Protein AF-A0A7T5R4V7-F1 (afdb_monomer)

Mean predicted aligned error: 10.44 Å

Secondary structure (DSSP, 8-state):
-HHHHHHHHHHHT---PPTT--HHHHHHHHHHHHHHHHHHGGG-GGGHHHHHHHHHHHHHHHHHHHHH--TT-HHHHHHHHHHHHHHHHHHHHHHHHTTTTS-HHHHHHHHHHHHHHHHHHHHHHHHHHHHHTTSS-----TTTT------

Sequence (151 aa):
MAEQEDYARQHLLGSTGVPHYHGDLVRQVFMIASAAMLLGLPFYGDSLRLELPFVLVGGLVLIALAALTNPHAGTVMYASAIASGVGLAIYQTWALFSYDESTWTQFLLREVVALLFLVAFYFSMKTVRALIFHQIGKHEEAGEFDEPQAR

pLDDT: mean 81.24, std 15.88, range [43.72, 97.44]

Radius of gyration: 20.99 Å; Cα contacts (8 Å, |Δi|>4): 146; chains: 1; bounding box: 64×34×56 Å

Solvent-accessible surface area (backbone atoms only — not comparable to full-atom values): 8232 Å² total; per-residue (Å²): 112,73,68,57,54,49,54,51,50,54,59,75,66,46,78,86,58,64,72,70,65,34,55,70,59,31,26,52,40,29,48,50,38,29,48,51,46,63,70,44,49,84,67,42,65,89,52,34,81,73,46,47,61,53,42,53,52,49,26,50,53,34,43,52,50,31,73,59,53,47,82,75,39,60,68,47,42,53,49,45,26,50,52,20,47,53,48,22,54,53,30,46,47,52,30,61,75,38,50,92,79,45,53,72,67,48,36,51,52,28,46,53,48,18,50,39,20,49,54,28,23,54,36,25,46,51,28,47,51,32,41,75,70,63,64,46,61,75,74,86,61,95,60,82,82,67,69,77,85,82,128

Structure (mmCIF, N/CA/C/O backbone):
data_AF-A0A7T5R4V7-F1
#
_entry.id   AF-A0A7T5R4V7-F1
#
loop_
_atom_site.group_PDB
_atom_site.id
_atom_site.type_symbol
_atom_site.label_atom_id
_atom_site.label_alt_id
_atom_site.label_comp_id
_atom_site.label_asym_id
_atom_site.label_entity_id
_atom_site.label_seq_id
_atom_site.pdbx_PDB_ins_code
_atom_site.Cartn_x
_atom_site.Cartn_y
_atom_site.Cartn_z
_atom_site.occupancy
_atom_site.B_iso_or_equiv
_atom_site.auth_seq_id
_atom_site.auth_comp_id
_atom_site.auth_asym_id
_atom_site.auth_atom_id
_atom_site.pdbx_PDB_model_num
ATOM 1 N N . MET A 1 1 ? -38.653 -24.780 19.119 1.00 57.81 1 MET A N 1
ATOM 2 C CA . MET A 1 1 ? -37.547 -25.730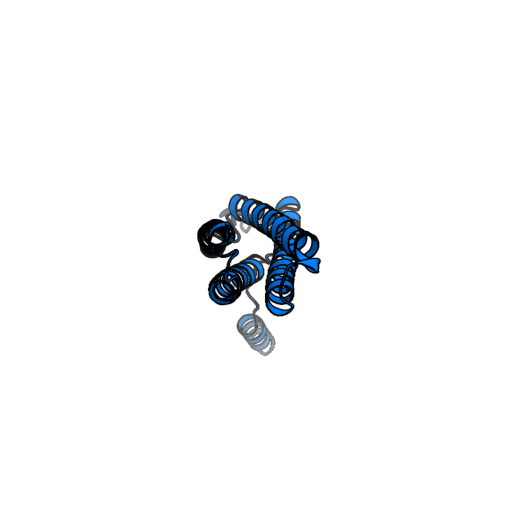 18.855 1.00 57.81 1 MET A CA 1
ATOM 3 C C . MET A 1 1 ? -36.942 -25.521 17.466 1.00 57.81 1 MET A C 1
ATOM 5 O O . MET A 1 1 ? -35.738 -25.361 17.410 1.00 57.81 1 MET A O 1
ATOM 9 N N . ALA A 1 2 ? -37.730 -25.397 16.385 1.00 58.25 2 ALA A N 1
ATOM 10 C CA . ALA 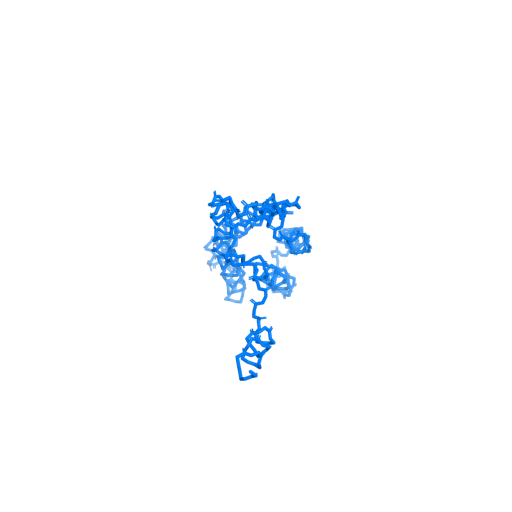A 1 2 ? -37.203 -25.084 15.042 1.00 58.25 2 ALA A CA 1
ATOM 11 C C . ALA A 1 2 ? -36.497 -23.709 14.931 1.00 58.25 2 ALA A C 1
ATOM 13 O O . ALA A 1 2 ? -35.511 -23.573 14.222 1.00 58.25 2 ALA A O 1
ATOM 14 N N . GLU A 1 3 ? -36.951 -22.705 15.687 1.00 57.88 3 GLU A N 1
ATOM 15 C CA . GLU A 1 3 ? -36.380 -21.344 15.678 1.00 57.88 3 GLU A CA 1
ATOM 16 C C . GLU A 1 3 ? -34.998 -21.251 16.359 1.00 57.88 3 GLU A C 1
ATOM 18 O O . GLU A 1 3 ? -34.160 -20.442 15.978 1.00 57.88 3 GLU A O 1
ATOM 23 N N . GLN A 1 4 ? -34.715 -22.135 17.327 1.00 57.44 4 GLN A N 1
ATOM 24 C CA . GLN A 1 4 ? -33.408 -22.213 17.997 1.00 57.44 4 GLN A CA 1
ATOM 25 C C . GLN A 1 4 ? -32.354 -22.919 17.136 1.00 57.44 4 GLN A C 1
ATOM 27 O O . GLN A 1 4 ? -31.178 -22.564 17.194 1.00 57.44 4 GLN A O 1
ATOM 32 N N . GLU A 1 5 ? -32.763 -23.896 16.324 1.00 58.06 5 GLU A N 1
ATOM 33 C CA . GLU A 1 5 ? -31.865 -24.550 15.367 1.00 58.06 5 GLU A CA 1
ATOM 34 C C . GLU A 1 5 ? -31.479 -23.614 14.218 1.00 58.06 5 GLU A C 1
ATOM 36 O O . GLU A 1 5 ? -30.338 -23.664 13.754 1.00 58.06 5 GLU A O 1
ATOM 41 N N . ASP A 1 6 ? -32.386 -22.730 13.796 1.00 58.38 6 ASP A N 1
ATOM 42 C CA . ASP A 1 6 ? -32.105 -21.736 12.756 1.00 58.38 6 ASP A CA 1
ATOM 43 C C . ASP A 1 6 ? -31.162 -20.636 13.271 1.00 58.38 6 ASP A C 1
ATOM 45 O O . ASP A 1 6 ? -30.183 -20.296 12.606 1.00 58.38 6 ASP A O 1
ATOM 49 N N . TYR A 1 7 ? -31.342 -20.196 14.524 1.00 56.84 7 TYR A N 1
ATOM 50 C CA . TYR A 1 7 ? -30.406 -19.295 15.211 1.00 56.84 7 TYR A CA 1
ATOM 51 C C . TYR A 1 7 ? -28.996 -19.896 15.332 1.00 56.84 7 TYR A C 1
ATOM 53 O O . TYR A 1 7 ? -27.996 -19.223 15.071 1.00 56.84 7 TYR A O 1
ATOM 61 N N . ALA A 1 8 ? -28.898 -21.183 15.683 1.00 58.00 8 ALA A N 1
ATOM 62 C CA . ALA A 1 8 ? -27.620 -21.882 15.779 1.00 58.00 8 ALA A CA 1
ATOM 63 C C . ALA A 1 8 ? -26.950 -22.038 14.404 1.00 58.00 8 ALA A C 1
ATOM 65 O O . ALA A 1 8 ? -25.742 -21.841 14.282 1.00 58.00 8 ALA A O 1
ATOM 66 N N . ARG A 1 9 ? -27.719 -22.330 13.348 1.00 56.06 9 ARG A N 1
ATOM 67 C CA . ARG A 1 9 ? -27.198 -22.431 11.975 1.00 56.06 9 ARG A CA 1
ATOM 68 C C . ARG A 1 9 ? -26.753 -21.084 11.415 1.00 56.06 9 ARG A C 1
ATOM 70 O O . ARG A 1 9 ? -25.712 -21.027 10.765 1.00 56.06 9 ARG A O 1
ATOM 77 N N . GLN A 1 10 ? -27.481 -20.009 11.701 1.00 56.00 10 GLN A N 1
ATOM 78 C CA . GLN A 1 10 ? -27.129 -18.659 11.263 1.00 56.00 10 GLN A CA 1
ATOM 79 C C . GLN A 1 10 ? -25.874 -18.130 11.980 1.00 56.00 10 GLN A C 1
ATOM 81 O O . GLN A 1 10 ? -25.073 -17.426 11.369 1.00 56.00 10 GLN A O 1
ATOM 86 N N . HIS A 1 11 ? -25.648 -18.537 13.236 1.00 52.72 11 HIS A N 1
ATOM 87 C CA . HIS A 1 11 ? -24.418 -18.240 13.978 1.00 52.72 11 HIS A CA 1
ATOM 88 C C . HIS A 1 11 ? -23.229 -19.115 13.537 1.00 52.72 11 HIS A C 1
ATOM 90 O O . HIS A 1 11 ? -22.104 -18.630 13.452 1.00 52.72 11 HIS A O 1
ATOM 96 N N . LEU A 1 12 ? -23.471 -20.383 13.178 1.00 54.16 12 LEU A N 1
ATOM 97 C CA . LEU A 1 12 ? -22.453 -21.296 12.633 1.00 54.16 12 LEU A CA 1
ATOM 98 C C . LEU A 1 12 ? -22.014 -20.929 11.203 1.00 54.16 12 LEU A C 1
ATOM 100 O O . LEU A 1 12 ? -20.876 -21.197 10.827 1.00 54.16 12 LEU A O 1
ATOM 104 N N . LEU A 1 13 ? -22.891 -20.296 10.418 1.00 50.94 13 LEU A N 1
ATOM 105 C CA . LEU A 1 13 ? -22.586 -19.698 9.109 1.00 50.94 13 LEU A CA 1
ATOM 106 C C . LEU A 1 13 ? -22.118 -18.236 9.223 1.00 50.94 13 LEU A C 1
ATOM 108 O O . LEU A 1 13 ? -21.943 -17.558 8.208 1.00 50.94 13 LEU A O 1
ATOM 112 N N . GLY A 1 14 ? -21.941 -17.745 10.452 1.00 43.72 14 GLY A N 1
ATOM 113 C CA . GLY A 1 14 ? -21.609 -16.368 10.758 1.00 43.72 14 GLY A CA 1
ATOM 114 C C . GLY A 1 14 ? -20.287 -15.956 10.129 1.00 43.72 14 GLY A C 1
ATOM 115 O O . GLY A 1 14 ? -19.212 -16.280 10.629 1.00 43.72 14 GLY A O 1
ATOM 116 N N . SER A 1 15 ? -20.353 -15.129 9.086 1.00 47.38 15 SER A N 1
ATOM 117 C CA . SER A 1 15 ? -19.307 -14.136 8.880 1.00 47.38 15 SER A CA 1
ATOM 118 C C . SER A 1 15 ? -19.387 -13.172 10.067 1.00 47.38 15 SER A C 1
ATOM 120 O O . SER A 1 15 ? -20.050 -12.136 10.003 1.00 47.38 15 SER A O 1
ATOM 122 N N . THR A 1 16 ? -18.764 -13.546 11.181 1.00 45.22 16 THR A N 1
ATOM 123 C CA . THR A 1 16 ? -18.582 -12.737 12.392 1.00 45.22 16 THR A CA 1
ATOM 124 C C . THR A 1 16 ? -17.593 -11.601 12.113 1.00 45.22 16 THR A C 1
ATOM 126 O O . THR A 1 16 ? -16.570 -11.460 12.776 1.00 45.22 16 THR A O 1
ATOM 129 N N . GLY A 1 17 ? -17.837 -10.834 11.054 1.00 52.88 17 GLY A N 1
ATOM 130 C CA . GLY A 1 17 ? -17.129 -9.604 10.759 1.00 52.88 17 GLY A CA 1
ATOM 131 C C . GLY A 1 17 ? -17.947 -8.456 11.316 1.00 52.88 17 GLY A C 1
ATOM 132 O O . GLY A 1 17 ? -19.151 -8.386 11.072 1.00 52.88 17 GLY A O 1
ATOM 133 N N . VAL A 1 18 ? -17.303 -7.552 12.051 1.00 58.91 18 VAL A N 1
ATOM 134 C CA . VAL A 1 18 ? -17.922 -6.282 12.443 1.00 58.91 18 VAL A CA 1
ATOM 135 C C . VAL A 1 18 ? -18.512 -5.644 11.176 1.00 58.91 18 VAL A C 1
ATOM 137 O O . VAL A 1 18 ? -17.762 -5.445 10.210 1.00 58.91 18 VAL A O 1
ATOM 140 N N . PRO A 1 19 ? -19.830 -5.366 11.116 1.00 59.41 19 PRO A N 1
ATOM 141 C CA . PRO A 1 19 ? -20.453 -4.821 9.918 1.00 59.41 19 PRO A CA 1
ATOM 142 C C . PRO A 1 19 ? -19.674 -3.597 9.424 1.00 59.41 19 PRO A C 1
ATOM 144 O O . PRO A 1 19 ? -19.405 -2.678 10.188 1.00 59.41 19 PRO A O 1
ATOM 147 N N . HIS A 1 20 ? -19.306 -3.589 8.141 1.00 62.53 20 HIS A N 1
ATOM 148 C CA . HIS A 1 20 ? -18.510 -2.542 7.476 1.00 62.53 20 HIS A CA 1
ATOM 149 C C . HIS A 1 20 ? -16.992 -2.520 7.743 1.00 62.53 20 HIS A C 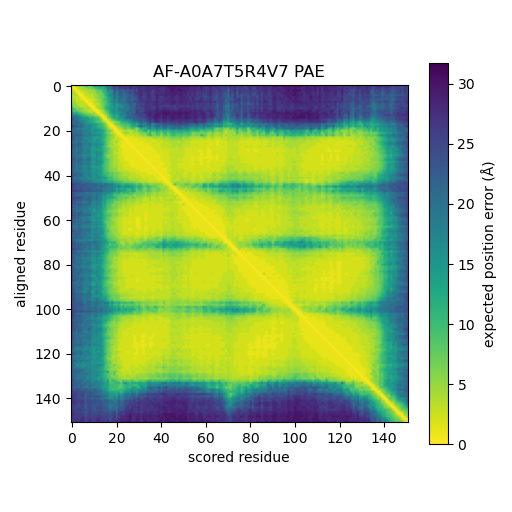1
ATOM 151 O O . HIS A 1 20 ? -16.291 -1.717 7.116 1.00 62.53 20 HIS A O 1
ATOM 157 N N . TYR A 1 21 ? -16.438 -3.439 8.534 1.00 71.00 21 TYR A N 1
ATOM 158 C CA . TYR A 1 21 ? -14.987 -3.612 8.661 1.00 71.00 21 TYR A CA 1
ATOM 159 C C . TYR A 1 21 ? -14.409 -4.413 7.484 1.00 71.00 21 TYR A C 1
ATOM 161 O O . TYR A 1 21 ? -14.788 -5.557 7.255 1.00 71.00 21 TYR A O 1
ATOM 169 N N . HIS A 1 22 ? -13.475 -3.816 6.735 1.00 78.62 22 HIS A N 1
ATOM 170 C CA . HIS A 1 22 ? -12.777 -4.486 5.624 1.00 78.62 22 HIS A CA 1
ATOM 171 C C . HIS A 1 22 ? -11.268 -4.620 5.889 1.00 78.62 22 HIS A C 1
ATOM 173 O O . HIS A 1 22 ? -10.494 -4.873 4.966 1.00 78.62 22 HIS A O 1
ATOM 179 N N . GLY A 1 23 ? -10.836 -4.457 7.146 1.00 76.56 23 GLY A N 1
ATOM 180 C CA . GLY A 1 23 ? -9.422 -4.528 7.517 1.00 76.56 23 GLY A CA 1
ATOM 181 C C . GLY A 1 23 ? -8.803 -5.909 7.291 1.00 76.56 23 GLY A C 1
ATOM 182 O O . GLY A 1 23 ? -7.638 -5.984 6.914 1.00 76.56 23 GLY A O 1
ATOM 183 N N . ASP A 1 24 ? -9.577 -6.993 7.394 1.00 84.62 24 ASP A N 1
ATOM 184 C CA . ASP A 1 24 ? -9.080 -8.341 7.078 1.00 84.62 24 ASP A CA 1
ATOM 185 C C . ASP A 1 24 ? -8.702 -8.503 5.599 1.00 84.62 24 ASP A C 1
ATOM 187 O O . ASP A 1 24 ? -7.703 -9.153 5.285 1.00 84.62 24 ASP A O 1
ATOM 191 N N . LEU A 1 25 ? -9.454 -7.874 4.688 1.00 87.62 25 LEU A N 1
ATOM 192 C CA . LEU A 1 25 ? -9.111 -7.860 3.264 1.00 87.62 25 LEU A CA 1
ATOM 193 C C . LEU A 1 25 ? -7.845 -7.039 3.023 1.00 87.62 25 LEU A C 1
ATOM 195 O O . LEU A 1 25 ? -6.943 -7.504 2.333 1.00 87.62 25 LEU A O 1
ATOM 199 N N . VAL A 1 26 ? -7.738 -5.856 3.635 1.00 90.44 26 VAL A N 1
ATOM 200 C CA . VAL A 1 26 ? -6.528 -5.018 3.541 1.00 90.44 26 VAL A CA 1
ATOM 201 C C . VAL A 1 26 ? -5.306 -5.779 4.061 1.00 90.44 26 VAL A C 1
ATOM 203 O O . VAL A 1 26 ? -4.265 -5.767 3.408 1.00 90.44 26 VAL A O 1
ATOM 206 N N . ARG A 1 27 ? -5.443 -6.517 5.172 1.00 91.81 27 ARG A N 1
ATOM 207 C CA . ARG A 1 27 ? -4.382 -7.367 5.728 1.00 91.81 27 ARG A CA 1
ATOM 208 C C . ARG A 1 27 ? -3.901 -8.401 4.713 1.00 91.81 27 ARG A C 1
ATOM 210 O O . ARG A 1 27 ? -2.699 -8.532 4.497 1.00 91.81 27 ARG A O 1
ATOM 217 N N . GLN A 1 28 ? -4.825 -9.119 4.076 1.00 93.50 28 GLN A N 1
ATOM 218 C CA . GLN A 1 28 ? -4.489 -10.114 3.054 1.00 93.50 28 GLN A CA 1
ATOM 219 C C . GLN A 1 28 ? -3.812 -9.477 1.841 1.00 93.50 28 GLN A C 1
ATOM 221 O O . GLN A 1 28 ? -2.774 -9.964 1.397 1.00 93.50 28 GLN A O 1
ATOM 226 N N . VAL A 1 29 ? -4.349 -8.362 1.345 1.00 93.88 29 VAL A N 1
ATOM 227 C CA . VAL A 1 29 ? -3.788 -7.667 0.182 1.00 93.88 29 VAL A CA 1
ATOM 228 C C . VAL A 1 29 ? -2.391 -7.122 0.482 1.00 93.88 29 VAL A C 1
ATOM 230 O O . VAL A 1 29 ? -1.514 -7.262 -0.361 1.00 93.88 29 VAL A O 1
ATOM 233 N N . PHE A 1 30 ? -2.132 -6.583 1.676 1.00 95.38 30 PHE A N 1
ATOM 234 C CA . PHE A 1 30 ? -0.789 -6.142 2.075 1.00 95.38 30 PHE A CA 1
ATOM 235 C C . PHE A 1 30 ? 0.208 -7.291 2.180 1.00 95.38 30 PHE A C 1
ATOM 237 O O . PHE A 1 30 ? 1.332 -7.151 1.707 1.00 95.38 30 PHE A O 1
ATOM 244 N N . MET A 1 31 ? -0.194 -8.444 2.721 1.00 96.06 31 MET A N 1
ATOM 245 C CA . MET A 1 31 ? 0.670 -9.629 2.725 1.00 96.06 31 MET A CA 1
ATOM 246 C C . MET A 1 31 ? 1.004 -10.088 1.300 1.00 96.06 31 MET A C 1
ATOM 248 O O . MET A 1 31 ? 2.168 -10.354 0.998 1.00 96.06 31 MET A O 1
ATOM 252 N N . ILE A 1 32 ? 0.003 -10.142 0.415 1.00 96.50 32 ILE A N 1
ATOM 253 C CA . ILE A 1 32 ? 0.188 -10.527 -0.990 1.00 96.50 32 ILE A CA 1
ATOM 254 C C . ILE A 1 32 ? 1.058 -9.499 -1.721 1.00 96.50 32 ILE A C 1
ATOM 256 O O . ILE A 1 32 ? 1.960 -9.894 -2.452 1.00 96.50 32 ILE A O 1
ATOM 260 N N . ALA A 1 33 ? 0.842 -8.201 -1.500 1.00 95.12 33 ALA A N 1
ATOM 261 C CA . ALA A 1 33 ? 1.641 -7.131 -2.092 1.00 95.12 33 ALA A CA 1
ATOM 262 C C . ALA A 1 33 ? 3.105 -7.219 -1.649 1.00 95.12 33 ALA A C 1
ATOM 264 O O . ALA A 1 33 ? 3.987 -7.240 -2.503 1.00 95.12 33 ALA A O 1
ATOM 265 N N . SER A 1 34 ? 3.380 -7.379 -0.349 1.00 94.88 34 SER A N 1
ATOM 266 C CA . SER A 1 34 ? 4.747 -7.577 0.149 1.00 94.88 34 SER A CA 1
ATOM 267 C C . SER A 1 34 ? 5.410 -8.815 -0.452 1.00 94.88 34 SER A C 1
ATOM 269 O O . SER A 1 34 ? 6.572 -8.757 -0.853 1.00 94.88 34 SER A O 1
ATOM 271 N N . ALA A 1 35 ? 4.679 -9.927 -0.560 1.00 95.69 35 ALA A N 1
ATOM 272 C CA . ALA A 1 35 ? 5.190 -11.135 -1.199 1.00 95.69 35 ALA A CA 1
ATOM 273 C C . ALA A 1 35 ? 5.483 -10.904 -2.690 1.00 95.69 35 ALA A C 1
ATOM 275 O O . ALA A 1 35 ? 6.562 -11.256 -3.156 1.00 95.69 35 ALA A O 1
ATOM 276 N N . ALA A 1 36 ? 4.569 -10.268 -3.426 1.00 94.81 36 ALA A N 1
ATOM 277 C CA . ALA A 1 36 ? 4.743 -9.947 -4.840 1.00 94.81 36 ALA A CA 1
ATOM 278 C C . ALA A 1 36 ? 5.943 -9.017 -5.073 1.00 94.81 36 ALA A C 1
ATOM 280 O O . ALA A 1 36 ? 6.728 -9.249 -5.990 1.00 94.81 36 ALA A O 1
ATOM 281 N N . MET A 1 37 ? 6.136 -8.014 -4.212 1.00 93.25 37 MET A N 1
ATOM 282 C CA . MET A 1 37 ? 7.289 -7.115 -4.269 1.00 93.25 37 MET A CA 1
ATOM 283 C C . MET A 1 37 ? 8.605 -7.891 -4.075 1.00 93.25 37 MET A C 1
ATOM 285 O O . MET A 1 37 ? 9.523 -7.747 -4.882 1.00 93.25 37 MET A O 1
ATOM 289 N N . LEU A 1 38 ? 8.688 -8.766 -3.064 1.00 93.12 38 LEU A N 1
ATOM 290 C CA . LEU A 1 38 ? 9.887 -9.574 -2.794 1.00 93.12 38 LEU A CA 1
ATOM 291 C C . LEU A 1 38 ? 10.162 -10.625 -3.875 1.00 93.12 38 LEU A C 1
ATOM 293 O O . LEU A 1 38 ? 11.310 -10.824 -4.260 1.00 93.12 38 LEU A O 1
ATOM 297 N N . LEU A 1 39 ? 9.126 -11.288 -4.386 1.00 92.75 39 LEU A N 1
ATOM 298 C CA . LEU A 1 39 ? 9.258 -12.255 -5.478 1.00 92.75 39 LEU A CA 1
ATOM 299 C C . LEU A 1 39 ? 9.569 -11.575 -6.818 1.00 92.75 39 LEU A C 1
ATOM 301 O O . LEU A 1 39 ? 10.136 -12.208 -7.706 1.00 92.75 39 LEU A O 1
ATOM 305 N N . GLY A 1 40 ? 9.239 -10.288 -6.951 1.00 89.00 40 GLY A N 1
ATOM 306 C CA . GLY A 1 40 ? 9.565 -9.459 -8.107 1.00 89.00 40 GLY A CA 1
ATOM 307 C C . GLY A 1 40 ? 11.039 -9.043 -8.183 1.00 89.00 40 GLY A C 1
ATOM 308 O O . GLY A 1 40 ? 11.533 -8.808 -9.282 1.00 89.00 40 GLY A O 1
ATOM 309 N N . LEU A 1 41 ? 11.768 -9.008 -7.057 1.00 89.06 41 LEU A N 1
ATOM 310 C CA . LEU A 1 41 ? 13.184 -8.599 -6.993 1.00 89.06 41 LEU A CA 1
ATOM 311 C C . LEU A 1 41 ? 14.102 -9.187 -8.076 1.00 89.06 41 LEU A C 1
ATOM 313 O O . LEU A 1 41 ? 14.792 -8.406 -8.733 1.00 89.06 41 LEU A O 1
ATOM 317 N N . PRO A 1 42 ? 14.146 -10.517 -8.296 1.00 88.19 42 PRO A N 1
ATOM 318 C CA . PRO A 1 42 ? 15.062 -11.113 -9.269 1.00 88.19 42 PRO A CA 1
ATOM 319 C C . PRO A 1 42 ? 14.839 -10.624 -10.706 1.00 88.19 42 PRO A C 1
ATOM 321 O O . PRO A 1 42 ? 15.742 -10.742 -11.530 1.00 88.19 42 PRO A O 1
ATOM 324 N N . PHE A 1 43 ? 13.674 -10.050 -11.016 1.00 87.19 43 PHE A N 1
ATOM 325 C CA . PHE A 1 43 ? 13.338 -9.570 -12.356 1.00 87.19 43 PHE A CA 1
ATOM 326 C C . PHE A 1 43 ? 13.787 -8.126 -12.622 1.00 87.19 43 PHE A C 1
ATOM 328 O O . PHE A 1 43 ? 13.779 -7.696 -13.776 1.00 87.19 43 PHE A O 1
ATOM 335 N N . TYR A 1 44 ? 14.213 -7.376 -11.599 1.00 82.94 44 TYR A N 1
ATOM 336 C CA . TYR A 1 44 ? 14.615 -5.971 -11.750 1.00 82.94 44 TYR A CA 1
ATOM 337 C C . TYR A 1 44 ? 16.078 -5.765 -12.170 1.00 82.94 44 TYR A C 1
ATOM 339 O O . TYR A 1 44 ? 16.455 -4.635 -12.467 1.00 82.94 44 TYR A O 1
ATOM 347 N N . GLY A 1 45 ? 16.883 -6.834 -12.269 1.00 79.44 45 GLY A N 1
ATOM 348 C CA . GLY A 1 45 ? 18.200 -6.827 -12.926 1.00 79.44 45 GLY A CA 1
ATOM 349 C C . GLY A 1 45 ? 19.088 -5.634 -12.545 1.00 79.44 45 GLY A C 1
ATOM 350 O O . GLY A 1 45 ? 19.479 -5.489 -11.387 1.00 79.44 45 GLY A O 1
ATOM 351 N N . ASP A 1 46 ? 19.378 -4.768 -13.516 1.00 77.38 46 ASP A N 1
ATOM 352 C CA . ASP A 1 46 ? 20.266 -3.607 -13.358 1.00 77.38 46 ASP A CA 1
ATOM 353 C C . ASP A 1 46 ? 19.674 -2.483 -12.481 1.00 77.38 46 ASP A C 1
ATOM 355 O O . ASP A 1 46 ? 20.417 -1.762 -11.809 1.00 77.38 46 ASP A O 1
ATOM 359 N N . SER A 1 47 ? 18.343 -2.381 -12.393 1.00 78.06 47 SER A N 1
ATOM 360 C CA . SER A 1 47 ? 17.636 -1.405 -11.543 1.00 78.06 47 SER A CA 1
ATOM 361 C C . SER A 1 47 ? 17.516 -1.852 -10.083 1.00 78.06 47 SER A C 1
ATOM 363 O O . SER A 1 47 ? 17.071 -1.086 -9.223 1.00 78.06 47 SER A O 1
ATOM 365 N N . LEU A 1 48 ? 17.973 -3.068 -9.762 1.00 80.81 48 LEU A N 1
ATOM 366 C CA . LEU A 1 48 ? 17.853 -3.662 -8.432 1.00 80.81 48 LEU A CA 1
ATOM 367 C C . LEU A 1 48 ? 18.439 -2.772 -7.330 1.00 80.81 48 LEU A C 1
ATOM 369 O O . LEU A 1 48 ? 17.865 -2.685 -6.253 1.00 80.81 48 LEU A O 1
ATOM 373 N N . ARG A 1 49 ? 19.547 -2.062 -7.579 1.00 82.88 49 ARG A N 1
ATOM 374 C CA . ARG A 1 49 ? 20.161 -1.191 -6.556 1.00 82.88 49 ARG A CA 1
ATOM 375 C C . ARG A 1 49 ? 19.257 -0.036 -6.132 1.00 82.88 49 ARG A C 1
ATOM 377 O O . ARG A 1 49 ? 19.304 0.361 -4.971 1.00 82.88 49 ARG A O 1
ATOM 384 N N . LEU A 1 50 ? 18.469 0.499 -7.063 1.00 83.56 50 LEU A N 1
ATOM 385 C CA . LEU A 1 50 ? 17.554 1.601 -6.791 1.00 83.56 50 LEU A CA 1
ATOM 386 C C . LEU A 1 50 ? 16.261 1.088 -6.146 1.00 83.56 50 LEU A C 1
ATOM 388 O O . LEU A 1 50 ? 15.770 1.695 -5.200 1.00 83.56 50 LEU A O 1
ATOM 392 N N . GLU A 1 51 ? 15.738 -0.044 -6.620 1.00 84.25 51 GLU A N 1
ATOM 393 C CA . GLU A 1 51 ? 14.429 -0.563 -6.203 1.00 84.25 51 GLU A CA 1
ATOM 394 C C . GLU A 1 51 ? 14.470 -1.383 -4.906 1.00 84.25 51 GLU A C 1
ATOM 396 O O . GLU A 1 51 ? 13.519 -1.360 -4.124 1.00 84.25 51 GLU A O 1
ATOM 401 N N . LEU A 1 52 ? 15.578 -2.076 -4.626 1.00 88.31 52 LEU A N 1
ATOM 402 C CA . LEU A 1 52 ? 15.734 -2.950 -3.460 1.00 88.31 52 LEU A CA 1
ATOM 403 C C . LEU A 1 52 ? 15.449 -2.266 -2.111 1.00 88.31 52 LEU A C 1
ATOM 405 O O . LEU A 1 52 ? 14.691 -2.850 -1.334 1.00 88.31 52 LEU A O 1
ATOM 409 N N . PRO A 1 53 ? 15.973 -1.064 -1.787 1.00 88.62 53 PRO A N 1
ATOM 410 C CA . PRO A 1 53 ? 15.642 -0.422 -0.515 1.00 88.62 53 PRO A CA 1
ATOM 411 C C . PRO A 1 53 ? 14.148 -0.091 -0.407 1.00 88.62 53 PRO A C 1
ATOM 413 O O . PRO A 1 53 ? 13.566 -0.272 0.661 1.00 88.62 53 PRO A O 1
ATOM 416 N N . PHE A 1 54 ? 13.508 0.321 -1.505 1.00 88.69 54 PHE A N 1
ATOM 417 C CA . PHE A 1 54 ? 12.072 0.609 -1.521 1.00 88.69 54 PHE A CA 1
ATOM 418 C C . PHE A 1 54 ? 11.237 -0.651 -1.340 1.00 88.69 54 PHE A C 1
ATOM 420 O O . PHE A 1 54 ? 10.299 -0.649 -0.546 1.00 88.69 54 PHE A O 1
ATOM 427 N N . VAL A 1 55 ? 11.593 -1.739 -2.020 1.00 91.31 55 VAL A N 1
ATOM 428 C CA . VAL A 1 55 ? 10.882 -3.010 -1.884 1.00 91.31 55 VAL A CA 1
ATOM 429 C C . VAL A 1 55 ? 11.038 -3.587 -0.477 1.00 91.31 55 VAL A C 1
ATOM 431 O O . VAL A 1 55 ? 10.047 -4.014 0.113 1.00 91.31 55 VAL A O 1
ATOM 434 N N . LEU A 1 56 ? 12.247 -3.576 0.089 1.00 93.12 56 LEU A N 1
ATOM 435 C CA . LEU A 1 56 ? 12.482 -4.109 1.432 1.00 93.12 56 LEU A CA 1
ATOM 436 C C . LEU A 1 56 ? 11.785 -3.275 2.508 1.00 93.12 56 LEU A C 1
ATOM 438 O O . LEU A 1 56 ? 11.040 -3.822 3.320 1.00 93.12 56 LEU A O 1
ATOM 442 N N . VAL A 1 57 ? 12.001 -1.956 2.515 1.00 94.12 57 VAL A N 1
ATOM 443 C CA . VAL A 1 57 ? 11.395 -1.071 3.520 1.00 94.12 57 VAL A CA 1
ATOM 444 C C . VAL A 1 57 ? 9.882 -1.020 3.336 1.00 94.12 57 VAL A C 1
ATOM 446 O O . VAL A 1 57 ? 9.149 -1.174 4.310 1.00 94.12 57 VAL A O 1
ATOM 449 N N . GLY A 1 58 ? 9.404 -0.877 2.099 1.00 92.94 58 GLY A N 1
ATOM 450 C CA . GLY A 1 58 ? 7.979 -0.891 1.779 1.00 92.94 58 GLY A CA 1
ATOM 451 C C . GLY A 1 58 ? 7.318 -2.203 2.192 1.00 92.94 58 GLY A C 1
ATOM 452 O O . GLY A 1 58 ? 6.317 -2.184 2.901 1.00 92.94 58 GLY A O 1
ATOM 453 N N . GLY A 1 59 ? 7.920 -3.343 1.849 1.00 94.38 59 GLY A N 1
ATOM 454 C CA . GLY A 1 59 ? 7.423 -4.663 2.233 1.00 94.38 59 GLY A CA 1
ATOM 455 C C . GLY A 1 59 ? 7.348 -4.858 3.751 1.00 94.38 59 GLY A C 1
ATOM 456 O O . GLY A 1 59 ? 6.344 -5.375 4.247 1.00 94.38 59 GLY A O 1
ATOM 457 N N . LEU A 1 60 ? 8.360 -4.398 4.497 1.00 96.00 60 LEU A N 1
ATOM 458 C CA . LEU A 1 60 ? 8.363 -4.428 5.965 1.00 96.00 60 LEU A CA 1
ATOM 459 C C . LEU A 1 60 ? 7.268 -3.541 6.562 1.00 96.00 60 LEU A C 1
ATOM 461 O O . LEU A 1 60 ? 6.546 -3.986 7.454 1.00 96.00 60 LEU A O 1
ATOM 465 N N . VAL A 1 61 ? 7.115 -2.313 6.058 1.00 95.62 61 VAL A N 1
ATOM 466 C CA . VAL A 1 61 ? 6.059 -1.388 6.499 1.00 95.62 61 VAL A CA 1
ATOM 467 C C . VAL A 1 61 ? 4.679 -1.997 6.256 1.00 95.62 61 VAL A C 1
ATOM 469 O O . VAL A 1 61 ? 3.836 -1.969 7.149 1.00 95.62 61 VAL A O 1
ATOM 472 N N . LEU A 1 62 ? 4.451 -2.603 5.090 1.00 94.62 62 LEU A N 1
ATOM 473 C CA . LEU A 1 62 ? 3.181 -3.253 4.773 1.00 94.62 62 LEU A CA 1
ATOM 474 C C . LEU A 1 62 ? 2.883 -4.450 5.672 1.00 94.62 62 LEU A C 1
ATOM 476 O O . LEU A 1 62 ? 1.755 -4.572 6.145 1.00 94.62 62 LEU A O 1
ATOM 480 N N . ILE A 1 63 ? 3.871 -5.304 5.955 1.00 95.94 63 ILE A N 1
ATOM 481 C CA . ILE A 1 63 ? 3.692 -6.430 6.883 1.00 95.94 63 ILE A CA 1
ATOM 482 C C . ILE A 1 63 ? 3.415 -5.923 8.301 1.00 95.94 63 ILE A C 1
ATOM 484 O O . ILE A 1 63 ? 2.541 -6.464 8.978 1.00 95.94 63 ILE A O 1
ATOM 488 N N . ALA A 1 64 ? 4.098 -4.865 8.745 1.00 94.19 64 ALA A N 1
ATOM 489 C CA . ALA A 1 64 ? 3.837 -4.256 10.045 1.00 94.19 64 ALA A CA 1
ATOM 490 C C . ALA A 1 64 ? 2.405 -3.702 10.129 1.00 94.19 64 ALA A C 1
ATOM 492 O O . ALA A 1 64 ? 1.688 -3.996 11.083 1.00 94.19 64 ALA A O 1
ATOM 493 N N . LEU A 1 65 ? 1.949 -2.965 9.110 1.00 92.81 65 LEU A N 1
ATOM 494 C CA . LEU A 1 65 ? 0.573 -2.463 9.046 1.00 92.81 65 LEU A CA 1
ATOM 495 C C . LEU A 1 65 ? -0.446 -3.604 8.991 1.00 92.81 65 LEU A C 1
ATOM 497 O O . LEU A 1 65 ? -1.453 -3.558 9.695 1.00 92.81 65 LEU A O 1
ATOM 501 N N . ALA A 1 66 ? -0.170 -4.653 8.216 1.00 91.19 66 ALA A N 1
ATOM 502 C CA . ALA A 1 66 ? -1.005 -5.845 8.140 1.00 91.19 66 ALA A CA 1
ATOM 503 C C . ALA A 1 66 ? -1.140 -6.523 9.516 1.00 91.19 66 ALA A C 1
ATOM 505 O O . ALA A 1 66 ? -2.252 -6.833 9.941 1.00 91.19 66 ALA A O 1
ATOM 506 N N . ALA A 1 67 ? -0.033 -6.698 10.242 1.00 90.94 67 ALA A N 1
ATOM 507 C CA . ALA A 1 67 ? -0.023 -7.308 11.571 1.00 90.94 67 ALA A CA 1
ATOM 508 C C . ALA A 1 67 ? -0.737 -6.453 12.632 1.00 90.94 67 ALA A C 1
ATOM 510 O O . ALA A 1 67 ? -1.370 -6.994 13.536 1.00 90.94 67 ALA A O 1
ATOM 511 N N . LEU A 1 68 ? -0.658 -5.126 12.514 1.00 88.62 68 LEU A N 1
ATOM 512 C CA . LEU A 1 68 ? -1.282 -4.183 13.447 1.00 88.62 68 LEU A CA 1
ATOM 513 C C . LEU A 1 68 ? -2.747 -3.862 13.108 1.00 88.62 68 LEU A C 1
ATOM 515 O O . LEU A 1 68 ? -3.421 -3.178 13.880 1.00 88.62 68 LEU A O 1
ATOM 519 N N . THR A 1 69 ? -3.249 -4.314 11.955 1.00 85.88 69 THR A N 1
ATOM 520 C CA . THR A 1 69 ? -4.613 -4.017 11.507 1.00 85.88 69 THR A CA 1
ATOM 521 C C . THR A 1 69 ? -5.632 -4.679 12.434 1.00 85.88 69 THR A C 1
ATOM 523 O O . THR A 1 69 ? -5.747 -5.900 12.489 1.00 85.88 69 THR A O 1
ATOM 526 N N . ASN A 1 70 ? -6.397 -3.851 13.147 1.00 81.38 70 ASN A N 1
ATOM 527 C CA . ASN A 1 70 ? -7.400 -4.260 14.130 1.00 81.38 70 ASN A CA 1
ATOM 528 C C . ASN A 1 70 ? -8.626 -3.321 14.029 1.00 81.38 70 ASN A C 1
ATOM 530 O O . ASN A 1 70 ? -8.430 -2.124 13.797 1.00 81.38 70 ASN A O 1
ATOM 534 N N . PRO A 1 71 ? -9.874 -3.815 14.181 1.00 73.25 71 PRO A N 1
ATOM 535 C CA . PRO A 1 71 ? -11.092 -2.991 14.169 1.00 73.25 71 PRO A CA 1
ATOM 536 C C . PRO A 1 71 ? -11.108 -1.816 15.158 1.00 73.25 71 PRO A C 1
ATOM 538 O O . PRO A 1 71 ? -11.777 -0.822 14.887 1.00 73.25 71 PRO A O 1
ATOM 541 N N . HIS A 1 72 ? -10.359 -1.886 16.260 1.00 72.56 72 HIS A N 1
ATOM 542 C CA . HIS A 1 72 ? -10.309 -0.821 17.271 1.00 72.56 72 HIS A CA 1
ATOM 543 C C . HIS A 1 72 ? -9.188 0.205 17.031 1.00 72.56 72 HIS A C 1
ATOM 545 O O . HIS A 1 72 ? -9.195 1.291 17.607 1.00 72.56 72 HIS A O 1
ATOM 551 N N . ALA A 1 73 ? -8.221 -0.103 16.162 1.00 79.69 73 ALA A N 1
ATOM 552 C CA . ALA A 1 73 ? -7.055 0.742 15.924 1.00 79.69 73 ALA A CA 1
ATOM 553 C C . ALA A 1 73 ? -7.271 1.670 14.716 1.00 79.69 73 ALA A C 1
ATOM 555 O O . ALA A 1 73 ? -6.673 1.484 13.653 1.00 79.69 73 ALA A O 1
ATOM 556 N N . GLY A 1 74 ? -8.104 2.703 14.884 1.00 80.25 74 GLY A N 1
ATOM 557 C CA . GLY A 1 74 ? -8.421 3.658 13.812 1.00 80.25 74 GLY A CA 1
ATOM 558 C C . GLY A 1 74 ? -7.187 4.284 13.151 1.00 80.25 74 GLY A C 1
ATOM 559 O O . GLY A 1 74 ? -7.118 4.380 11.928 1.00 80.25 74 GLY A O 1
ATOM 560 N N . THR A 1 75 ? -6.155 4.613 13.933 1.00 85.19 75 THR A N 1
ATOM 561 C CA . THR A 1 75 ? -4.880 5.152 13.427 1.00 85.19 75 THR A CA 1
ATOM 562 C C . THR A 1 75 ? -4.201 4.219 12.422 1.00 85.19 75 THR A C 1
ATOM 564 O O . THR A 1 75 ? -3.669 4.683 11.414 1.00 85.19 75 THR A O 1
ATOM 567 N N . VAL A 1 76 ? -4.256 2.902 12.645 1.00 88.69 76 VAL A N 1
ATOM 568 C CA . VAL A 1 76 ? -3.657 1.909 11.738 1.00 88.69 76 VAL A CA 1
ATOM 569 C C . VAL A 1 76 ? -4.445 1.822 10.430 1.00 88.69 76 VAL A C 1
ATOM 571 O O . VAL A 1 76 ? -3.852 1.652 9.364 1.00 88.69 76 VAL A O 1
ATOM 574 N N . MET A 1 77 ? -5.766 2.009 10.474 1.00 87.56 77 MET A N 1
ATOM 575 C CA . MET A 1 77 ? -6.594 2.071 9.264 1.00 87.56 77 MET A CA 1
ATOM 576 C C . MET A 1 77 ? -6.248 3.285 8.398 1.00 87.56 77 MET A C 1
ATOM 578 O O . MET A 1 77 ? -6.086 3.142 7.186 1.00 87.56 77 MET A O 1
ATOM 582 N N . TYR A 1 78 ? -6.081 4.464 9.009 1.00 90.31 78 TYR A N 1
ATOM 583 C CA . TYR A 1 78 ? -5.632 5.662 8.294 1.00 90.31 78 TYR A CA 1
ATOM 584 C C . TYR A 1 78 ? -4.226 5.478 7.718 1.00 90.31 78 TYR A C 1
ATOM 586 O O . TYR A 1 78 ? -4.003 5.773 6.545 1.00 90.31 78 TYR A O 1
ATOM 594 N N . ALA A 1 79 ? -3.295 4.930 8.504 1.00 93.06 79 ALA A N 1
ATOM 595 C CA . ALA A 1 79 ? -1.945 4.630 8.032 1.00 93.06 79 ALA A CA 1
ATOM 596 C C . ALA A 1 79 ? -1.955 3.646 6.850 1.00 93.06 79 ALA A C 1
ATOM 598 O O . ALA A 1 79 ? -1.212 3.838 5.893 1.00 93.06 79 ALA A O 1
ATOM 599 N N . SER A 1 80 ? -2.842 2.647 6.867 1.00 92.94 80 SER A N 1
ATOM 600 C CA . SER A 1 80 ? -3.020 1.698 5.762 1.00 92.94 80 SER A CA 1
ATOM 601 C C . SER A 1 80 ? -3.577 2.369 4.502 1.00 92.94 80 SER A C 1
ATOM 603 O O . SER A 1 80 ? -3.089 2.109 3.403 1.00 92.94 80 SER A O 1
ATOM 605 N N . ALA A 1 81 ? -4.539 3.287 4.637 1.00 93.69 81 ALA A N 1
A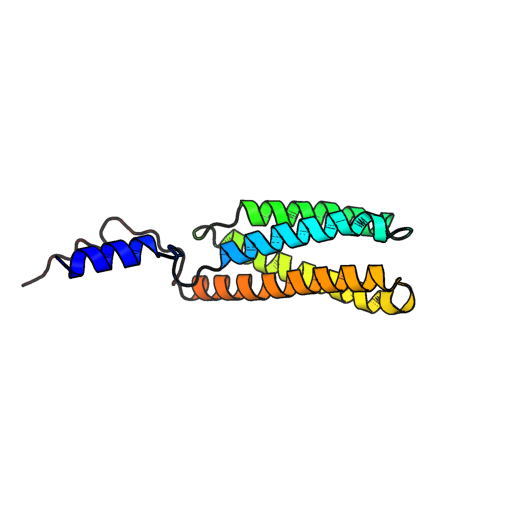TOM 606 C CA . ALA A 1 81 ? -5.042 4.072 3.506 1.00 93.69 81 ALA A CA 1
ATOM 607 C C . ALA A 1 81 ? -3.942 4.957 2.891 1.00 93.69 81 ALA A C 1
ATOM 609 O O . ALA A 1 81 ? -3.792 5.013 1.674 1.00 93.69 81 ALA A O 1
ATOM 610 N N . ILE A 1 82 ? -3.124 5.603 3.725 1.00 96.06 82 ILE A N 1
ATOM 611 C CA . ILE A 1 82 ? -2.006 6.429 3.251 1.00 96.06 82 ILE A CA 1
ATOM 612 C C . ILE A 1 82 ? -0.948 5.555 2.570 1.00 96.06 82 ILE A C 1
ATOM 614 O O . ILE A 1 82 ? -0.552 5.844 1.443 1.00 96.06 82 ILE A O 1
ATOM 618 N N . ALA A 1 83 ? -0.518 4.470 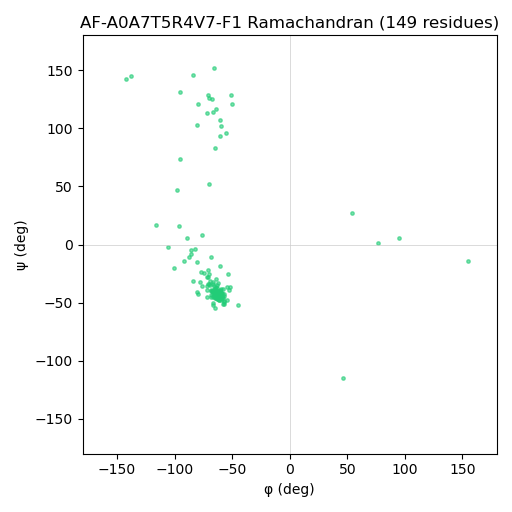3.217 1.00 95.50 83 ALA A N 1
ATOM 619 C CA . ALA A 1 83 ? 0.500 3.569 2.682 1.00 95.50 83 ALA A CA 1
ATOM 620 C C . ALA A 1 83 ? 0.075 2.956 1.342 1.00 95.50 83 ALA A C 1
ATOM 622 O O . ALA A 1 83 ? 0.878 2.899 0.413 1.00 95.50 83 ALA A O 1
ATOM 623 N N . SER A 1 84 ? -1.193 2.552 1.216 1.00 96.06 84 SER A N 1
ATOM 624 C CA . SER A 1 84 ? -1.722 2.013 -0.039 1.00 96.06 84 SER A CA 1
ATOM 625 C C . SER A 1 84 ? -1.814 3.060 -1.147 1.00 96.06 84 SER A C 1
ATOM 627 O O . SER A 1 84 ? -1.439 2.769 -2.280 1.00 96.06 84 SER A O 1
ATOM 629 N N . GLY A 1 85 ? -2.224 4.290 -0.830 1.00 96.62 85 GLY A N 1
ATOM 630 C CA . GLY A 1 85 ? -2.240 5.390 -1.798 1.00 96.62 85 GLY A CA 1
ATOM 631 C C . GLY A 1 85 ? -0.838 5.781 -2.280 1.00 96.62 85 GLY A C 1
ATOM 632 O O . GLY A 1 85 ? -0.620 5.955 -3.478 1.00 96.62 85 GLY A O 1
ATOM 633 N N . VAL A 1 86 ? 0.133 5.865 -1.364 1.00 96.50 86 VAL A N 1
ATOM 634 C CA . VAL A 1 86 ? 1.538 6.153 -1.699 1.00 96.50 86 VAL A CA 1
ATOM 635 C C . VAL A 1 86 ? 2.145 5.020 -2.528 1.00 96.50 86 VAL A C 1
ATOM 637 O O . VAL A 1 86 ? 2.783 5.287 -3.544 1.00 96.50 86 VAL A O 1
ATOM 640 N N . GLY A 1 87 ? 1.913 3.763 -2.138 1.00 95.19 87 GLY A N 1
ATOM 641 C CA . GLY A 1 87 ? 2.375 2.591 -2.884 1.00 95.19 87 GLY A CA 1
ATOM 642 C C . GLY A 1 87 ? 1.829 2.558 -4.311 1.00 95.19 87 GLY A C 1
ATOM 643 O O . GLY A 1 87 ? 2.604 2.386 -5.252 1.00 95.19 87 GLY A O 1
ATOM 644 N N . LEU A 1 88 ? 0.529 2.821 -4.483 1.00 97.19 88 LEU A N 1
ATOM 645 C CA . LEU A 1 88 ? -0.104 2.953 -5.797 1.00 97.19 88 LEU A CA 1
ATOM 646 C C . LEU A 1 88 ? 0.580 4.037 -6.639 1.00 97.19 88 LEU A C 1
ATOM 648 O O . LEU A 1 88 ? 0.969 3.776 -7.774 1.00 97.19 88 LEU A O 1
ATOM 652 N N . ALA A 1 89 ? 0.753 5.238 -6.083 1.00 96.50 89 ALA A N 1
ATOM 653 C CA . ALA A 1 89 ? 1.349 6.354 -6.808 1.00 96.50 89 ALA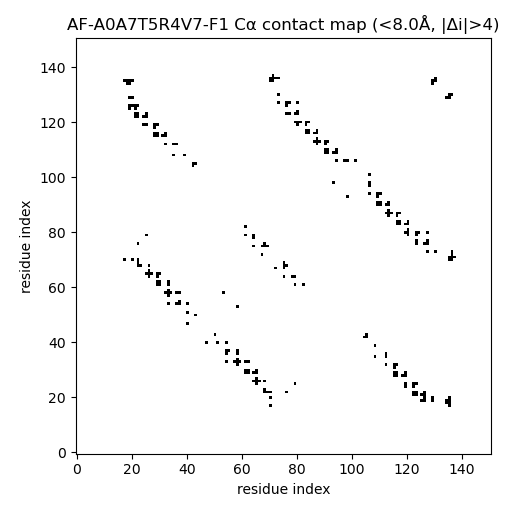 A CA 1
ATOM 654 C C . ALA A 1 89 ? 2.783 6.044 -7.267 1.00 96.50 89 ALA A C 1
ATOM 656 O O . ALA A 1 89 ? 3.123 6.313 -8.419 1.00 96.50 89 ALA A O 1
ATOM 657 N N . ILE A 1 90 ? 3.608 5.447 -6.401 1.00 94.06 90 ILE A N 1
ATOM 658 C CA . ILE A 1 90 ? 4.996 5.089 -6.725 1.00 94.06 90 ILE A CA 1
ATOM 659 C C . ILE A 1 90 ? 5.037 4.030 -7.829 1.00 94.06 90 ILE A C 1
ATOM 661 O O . ILE A 1 90 ? 5.670 4.252 -8.861 1.00 94.06 90 ILE A O 1
ATOM 665 N N . TYR A 1 91 ? 4.342 2.905 -7.640 1.00 93.44 91 TYR A N 1
ATOM 666 C CA . TYR A 1 91 ? 4.408 1.787 -8.583 1.00 93.44 91 TYR A CA 1
ATOM 667 C C . TYR A 1 91 ? 3.793 2.123 -9.940 1.00 93.44 91 TYR A C 1
ATOM 669 O O . TYR A 1 91 ? 4.384 1.771 -10.961 1.00 93.44 91 TYR A O 1
ATOM 677 N N . GLN A 1 92 ? 2.682 2.867 -9.973 1.00 95.19 92 GLN A N 1
ATOM 678 C CA . GLN A 1 92 ? 2.096 3.326 -11.234 1.00 95.19 92 GLN A CA 1
ATOM 679 C C . GLN A 1 92 ? 3.029 4.300 -11.958 1.00 95.19 92 GLN A C 1
ATOM 681 O O . GLN A 1 92 ? 3.219 4.200 -13.169 1.00 95.19 92 GLN A O 1
ATOM 686 N N . THR A 1 93 ? 3.642 5.233 -11.222 1.00 93.50 93 THR A N 1
ATOM 687 C CA . THR A 1 93 ? 4.582 6.195 -11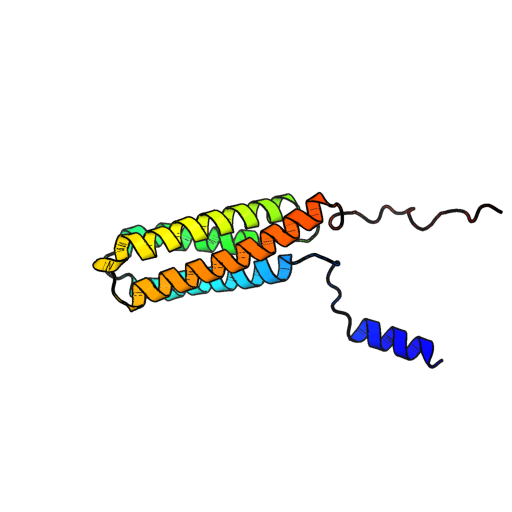.813 1.00 93.50 93 THR A CA 1
ATOM 688 C C . THR A 1 93 ? 5.782 5.467 -12.404 1.00 93.50 93 THR A C 1
ATOM 690 O O . THR A 1 93 ? 6.136 5.725 -13.547 1.00 93.50 93 THR A O 1
ATOM 693 N N . TRP A 1 94 ? 6.378 4.513 -11.686 1.00 91.25 94 TRP A N 1
ATOM 694 C CA . TRP A 1 94 ? 7.500 3.724 -12.205 1.00 91.25 94 TRP A CA 1
ATOM 695 C C . TRP A 1 94 ? 7.118 2.830 -13.387 1.00 91.25 94 TRP A C 1
ATOM 697 O O . TRP A 1 94 ? 7.920 2.669 -14.305 1.00 91.25 94 TRP A O 1
ATOM 707 N N . ALA A 1 95 ? 5.911 2.261 -13.397 1.00 91.38 95 ALA A N 1
ATOM 708 C CA . ALA A 1 95 ? 5.426 1.482 -14.533 1.00 91.38 95 ALA A CA 1
ATOM 709 C C . ALA A 1 95 ? 5.346 2.338 -15.809 1.00 91.38 95 ALA A C 1
ATOM 711 O O . ALA A 1 95 ? 5.790 1.897 -16.867 1.00 91.38 95 ALA A O 1
ATOM 712 N N . LEU A 1 96 ? 4.841 3.571 -15.702 1.00 92.00 96 LEU A N 1
ATOM 713 C CA . LEU A 1 96 ? 4.670 4.471 -16.845 1.00 92.00 96 LEU A CA 1
ATOM 714 C C . LEU A 1 96 ? 5.967 5.177 -17.263 1.00 92.00 96 LEU A C 1
ATOM 716 O O . LEU A 1 96 ? 6.246 5.278 -18.453 1.00 92.00 96 LEU A O 1
ATOM 720 N N . PHE A 1 97 ? 6.771 5.655 -16.311 1.00 89.12 97 PHE A N 1
ATOM 721 C CA . PHE A 1 97 ? 8.004 6.394 -16.615 1.00 89.12 97 PHE A CA 1
ATOM 722 C C . PHE A 1 97 ? 9.080 5.509 -17.226 1.00 89.12 97 PHE A C 1
ATOM 724 O O . PHE A 1 97 ? 9.837 5.962 -18.076 1.00 89.12 97 PHE A O 1
ATOM 731 N N . SER A 1 98 ? 9.151 4.251 -16.801 1.00 85.12 98 SER A N 1
ATOM 732 C CA . SER A 1 98 ? 10.112 3.300 -17.345 1.00 85.12 98 SER A CA 1
ATOM 733 C C . SER A 1 98 ? 9.501 2.434 -18.445 1.00 85.12 98 SER A C 1
ATOM 735 O O . SER A 1 98 ? 10.084 1.403 -18.757 1.00 85.12 98 SER A O 1
ATOM 737 N N . TYR A 1 99 ? 8.348 2.796 -19.019 1.00 86.19 99 TYR A N 1
ATOM 738 C CA . TYR A 1 99 ? 7.651 1.961 -20.005 1.00 86.19 99 TYR A CA 1
ATOM 739 C C . TYR A 1 99 ? 8.529 1.617 -21.218 1.00 86.19 99 TYR A C 1
ATOM 741 O O . TYR A 1 99 ? 8.584 0.457 -21.618 1.00 86.19 99 TYR A O 1
ATOM 749 N N . ASP A 1 100 ? 9.274 2.594 -21.740 1.00 83.25 100 ASP A N 1
ATOM 750 C CA . ASP A 1 100 ? 10.122 2.413 -22.927 1.00 83.25 100 ASP A CA 1
ATOM 751 C C . ASP A 1 100 ? 11.436 1.663 -22.632 1.00 83.25 100 ASP A C 1
ATOM 753 O O . ASP A 1 100 ? 12.025 1.054 -23.524 1.00 83.25 100 ASP A O 1
ATOM 757 N N . GLU A 1 101 ? 11.900 1.690 -21.379 1.00 82.50 101 GLU A N 1
ATOM 758 C CA . GLU A 1 101 ? 13.175 1.093 -20.946 1.00 82.50 101 GLU A CA 1
ATOM 759 C C . GLU A 1 101 ? 12.997 -0.270 -20.257 1.00 82.50 101 GLU A C 1
ATOM 761 O O . GLU A 1 101 ? 13.942 -1.054 -20.149 1.00 82.50 101 GLU A O 1
ATOM 766 N N . SER A 1 102 ? 11.792 -0.565 -19.767 1.00 81.69 102 SER A N 1
ATOM 767 C CA . SER A 1 102 ? 11.513 -1.770 -18.987 1.00 81.69 102 SER A CA 1
ATOM 768 C C . SER A 1 102 ? 11.243 -2.964 -19.882 1.00 81.69 102 SER A C 1
ATOM 770 O O . SER A 1 102 ? 10.584 -2.883 -20.918 1.00 81.69 102 SER A O 1
ATOM 772 N N . THR A 1 103 ? 11.659 -4.136 -19.412 1.00 87.75 103 THR A N 1
ATOM 773 C CA . THR A 1 103 ? 11.168 -5.380 -20.011 1.00 87.75 103 THR A CA 1
ATOM 774 C C . THR A 1 103 ? 9.668 -5.528 -19.752 1.00 87.75 103 THR A C 1
ATOM 776 O O . THR A 1 103 ? 9.153 -5.085 -18.721 1.00 87.75 103 THR A O 1
ATOM 779 N N . TRP A 1 104 ? 8.968 -6.229 -20.647 1.00 88.56 104 TRP A N 1
ATOM 780 C CA . TRP A 1 104 ? 7.540 -6.523 -20.478 1.00 88.56 104 TRP A CA 1
ATOM 781 C C . TRP A 1 104 ? 7.223 -7.158 -19.111 1.00 88.56 104 TRP A C 1
ATOM 783 O O . TRP A 1 104 ? 6.219 -6.834 -18.482 1.00 88.56 104 TRP A O 1
ATOM 793 N N . THR A 1 105 ? 8.122 -8.010 -18.607 1.00 89.56 105 THR A N 1
ATOM 794 C CA . THR A 1 105 ? 8.001 -8.645 -17.288 1.00 89.56 105 THR A CA 1
ATOM 795 C C . THR A 1 105 ? 8.072 -7.636 -16.140 1.00 89.56 105 THR A C 1
ATOM 797 O O . THR A 1 105 ? 7.260 -7.708 -15.222 1.00 89.56 105 THR A O 1
ATOM 800 N N . GLN A 1 106 ? 9.011 -6.685 -16.179 1.00 89.25 106 GLN A N 1
ATOM 801 C CA . GLN A 1 106 ? 9.140 -5.646 -15.147 1.00 89.25 106 GLN A CA 1
ATOM 802 C C . GLN A 1 106 ? 7.926 -4.719 -15.132 1.00 89.25 106 GLN A C 1
ATOM 804 O O . GLN A 1 106 ? 7.407 -4.408 -14.061 1.00 89.25 106 GLN A O 1
ATOM 809 N N . PHE A 1 107 ? 7.450 -4.322 -16.315 1.00 91.19 107 PHE A N 1
ATOM 810 C CA . PHE A 1 107 ? 6.233 -3.528 -16.446 1.00 91.19 107 PHE A CA 1
ATOM 811 C C . PHE A 1 107 ? 5.036 -4.251 -15.817 1.00 91.19 107 PHE A C 1
ATOM 813 O O . PHE A 1 107 ? 4.370 -3.698 -14.944 1.00 91.19 107 PHE A O 1
ATOM 820 N N . LEU A 1 108 ? 4.822 -5.520 -16.183 1.00 92.69 108 LEU A N 1
ATOM 821 C CA . LEU A 1 108 ? 3.708 -6.309 -15.663 1.00 92.69 108 LEU A CA 1
ATOM 822 C C . LEU A 1 108 ? 3.792 -6.503 -14.141 1.00 92.69 108 LEU A C 1
ATOM 824 O O . LEU A 1 108 ? 2.775 -6.413 -13.460 1.00 92.69 108 LEU A O 1
ATOM 828 N N . LEU A 1 109 ? 4.989 -6.736 -13.593 1.00 92.31 109 LEU A N 1
ATOM 829 C CA . LEU A 1 109 ? 5.186 -6.849 -12.145 1.00 92.31 109 LEU A CA 1
ATOM 830 C C . LEU A 1 109 ? 4.820 -5.555 -11.414 1.00 92.31 109 LEU A C 1
ATOM 832 O O . LEU A 1 109 ? 4.109 -5.608 -10.408 1.00 92.31 109 LEU A O 1
ATOM 836 N N . ARG A 1 110 ? 5.268 -4.400 -11.920 1.00 93.19 110 ARG A N 1
ATOM 837 C CA . ARG A 1 110 ? 4.935 -3.100 -11.322 1.00 93.19 110 ARG A CA 1
ATOM 838 C C . ARG A 1 110 ? 3.438 -2.812 -11.411 1.00 93.19 110 ARG A C 1
ATOM 840 O O . ARG A 1 110 ? 2.862 -2.380 -10.417 1.00 93.19 110 ARG A O 1
ATOM 847 N N . GLU A 1 111 ? 2.808 -3.123 -12.541 1.00 94.88 111 GLU A N 1
ATOM 848 C CA . GLU A 1 111 ? 1.368 -2.931 -12.739 1.00 94.88 111 GLU A CA 1
ATOM 849 C C . GLU A 1 111 ? 0.545 -3.835 -11.806 1.00 94.88 111 GLU A C 1
ATOM 851 O O . GLU A 1 111 ? -0.385 -3.375 -11.150 1.00 94.88 111 GLU A O 1
ATOM 856 N N . VAL A 1 112 ? 0.918 -5.112 -11.652 1.00 96.12 112 VAL A N 1
ATOM 857 C CA . VAL A 1 112 ? 0.249 -6.028 -10.710 1.00 96.12 112 VAL A CA 1
ATOM 858 C C . VAL A 1 112 ? 0.354 -5.514 -9.274 1.00 96.12 112 VAL A C 1
ATOM 860 O O . VAL A 1 112 ? -0.643 -5.512 -8.548 1.00 96.12 112 VAL A O 1
ATOM 863 N N . VAL A 1 113 ? 1.532 -5.044 -8.855 1.00 95.81 113 VAL A N 1
ATOM 864 C CA . VAL A 1 113 ? 1.714 -4.462 -7.517 1.00 95.81 113 VAL A CA 1
ATOM 865 C C . VAL A 1 113 ? 0.894 -3.176 -7.358 1.00 95.81 113 VAL A C 1
ATOM 867 O O . VAL A 1 113 ? 0.239 -3.003 -6.328 1.00 95.81 113 VAL A O 1
ATOM 870 N N . ALA A 1 114 ? 0.851 -2.311 -8.374 1.00 96.75 114 ALA A N 1
ATOM 871 C CA . ALA A 1 114 ? 0.014 -1.112 -8.372 1.00 96.75 114 ALA A CA 1
ATOM 872 C C . ALA A 1 114 ? -1.476 -1.461 -8.215 1.00 96.75 114 ALA A C 1
ATOM 874 O O . ALA A 1 114 ? -2.168 -0.871 -7.385 1.00 96.75 114 ALA A O 1
ATOM 875 N N . LEU A 1 115 ? -1.966 -2.481 -8.923 1.00 96.94 115 LEU A N 1
ATOM 876 C CA . LEU A 1 115 ? -3.346 -2.952 -8.796 1.00 96.94 115 LEU A CA 1
ATOM 877 C C . LEU A 1 115 ? -3.652 -3.503 -7.397 1.00 96.94 115 LEU A C 1
ATOM 879 O O . LEU A 1 115 ? -4.719 -3.215 -6.850 1.00 96.94 115 LEU A O 1
ATOM 883 N N . LEU A 1 116 ? -2.724 -4.240 -6.778 1.00 96.94 116 LEU A N 1
ATOM 884 C CA . LEU A 1 116 ? -2.875 -4.672 -5.383 1.00 96.94 116 LEU A CA 1
ATOM 885 C C . LEU A 1 116 ? -3.002 -3.465 -4.446 1.00 96.94 116 LEU A C 1
ATOM 887 O O . LEU A 1 116 ? -3.885 -3.440 -3.586 1.00 96.94 116 LEU A O 1
ATOM 891 N N . PHE A 1 117 ? -2.184 -2.432 -4.644 1.00 97.12 117 PHE A N 1
ATOM 892 C CA . PHE A 1 117 ? -2.291 -1.194 -3.877 1.00 97.12 117 PHE A CA 1
ATOM 893 C C . PHE A 1 117 ? -3.599 -0.440 -4.120 1.00 97.12 117 PHE A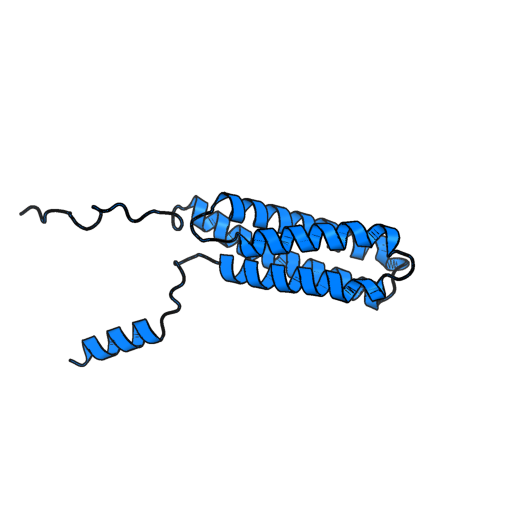 C 1
ATOM 895 O O . PHE A 1 117 ? -4.175 0.075 -3.163 1.00 97.12 117 PHE A O 1
ATOM 902 N N . LEU A 1 118 ? -4.117 -0.422 -5.350 1.00 97.44 118 LEU A N 1
ATOM 903 C CA . LEU A 1 118 ? -5.419 0.167 -5.668 1.00 97.44 118 LEU A CA 1
ATOM 904 C C . LEU A 1 118 ? -6.555 -0.545 -4.921 1.00 97.44 118 LEU A C 1
ATOM 906 O O . LEU A 1 118 ? -7.419 0.106 -4.325 1.00 97.44 118 LEU A O 1
ATOM 910 N N . VAL A 1 119 ? -6.537 -1.880 -4.913 1.00 95.62 119 VAL A N 1
ATOM 911 C CA . VAL A 1 119 ? -7.515 -2.693 -4.178 1.00 95.62 119 VAL A CA 1
ATOM 912 C C . VAL A 1 119 ? -7.408 -2.428 -2.676 1.00 95.62 119 VAL A C 1
ATOM 914 O O . VAL A 1 119 ? -8.427 -2.187 -2.021 1.00 95.62 119 VAL A O 1
ATOM 917 N N . ALA A 1 120 ? -6.190 -2.419 -2.128 1.00 94.44 120 ALA A N 1
ATOM 918 C CA . ALA A 1 120 ? -5.970 -2.100 -0.722 1.00 94.44 120 ALA A CA 1
ATOM 919 C C . ALA A 1 120 ? -6.490 -0.700 -0.376 1.00 94.44 120 ALA A C 1
ATOM 921 O O . ALA A 1 120 ? -7.223 -0.553 0.601 1.00 94.44 120 ALA A O 1
ATOM 922 N N . PHE A 1 121 ? -6.197 0.299 -1.210 1.00 95.44 121 PHE A N 1
ATOM 923 C CA . PHE A 1 121 ? -6.639 1.677 -1.021 1.00 95.44 121 PHE A CA 1
ATOM 924 C C . PHE A 1 121 ? -8.162 1.783 -0.985 1.00 95.44 121 PHE A C 1
ATOM 926 O O . PHE A 1 121 ? -8.721 2.387 -0.066 1.00 95.44 121 PHE A O 1
ATOM 933 N N . TYR A 1 122 ? -8.854 1.133 -1.923 1.00 94.75 122 TYR A N 1
ATOM 934 C CA . TYR A 1 122 ? -10.314 1.116 -1.955 1.00 94.75 122 TYR A CA 1
ATOM 935 C C . TYR A 1 122 ? -10.917 0.563 -0.652 1.00 94.75 122 TYR A C 1
ATOM 937 O O . TYR A 1 122 ? -11.790 1.195 -0.044 1.00 94.75 122 TYR A O 1
ATOM 945 N N . PHE A 1 123 ? -10.437 -0.592 -0.180 1.00 90.50 123 PHE A N 1
ATOM 946 C CA . PHE A 1 123 ? -10.954 -1.206 1.046 1.00 90.50 123 PHE A CA 1
ATOM 947 C C . PHE A 1 123 ? -10.532 -0.459 2.316 1.00 90.50 123 PHE A C 1
ATOM 949 O O . PHE A 1 123 ? -11.343 -0.333 3.243 1.00 90.50 123 PHE A O 1
ATOM 956 N N . SER A 1 124 ? -9.320 0.099 2.360 1.00 88.62 124 SER A N 1
ATOM 957 C CA . SER A 1 124 ? -8.890 0.978 3.450 1.00 88.62 124 SER A CA 1
ATOM 958 C C . SER A 1 124 ? -9.784 2.217 3.530 1.00 88.62 124 SER A C 1
ATOM 960 O O . SER A 1 124 ? -10.287 2.524 4.607 1.00 88.62 124 SER A O 1
ATOM 962 N N . MET A 1 125 ? -10.096 2.863 2.402 1.00 91.31 125 MET A N 1
ATOM 963 C CA . MET A 1 125 ? -11.000 4.018 2.362 1.00 91.31 125 MET A CA 1
ATOM 964 C C . MET A 1 125 ? -12.436 3.661 2.755 1.00 91.31 125 MET A C 1
ATOM 966 O O . MET A 1 125 ? -13.082 4.423 3.475 1.00 91.31 125 MET A O 1
ATOM 970 N N . LYS A 1 126 ? -12.940 2.489 2.348 1.00 86.25 126 LYS A N 1
ATOM 971 C CA . LYS A 1 126 ? -14.260 2.001 2.785 1.00 86.25 126 LYS A CA 1
ATOM 972 C C . LYS A 1 126 ? -14.319 1.826 4.306 1.00 86.25 126 LYS A C 1
ATOM 974 O O . LYS A 1 126 ? -15.327 2.175 4.918 1.00 86.25 126 LYS A O 1
ATOM 979 N N . THR A 1 127 ? -13.232 1.338 4.897 1.00 84.88 127 THR A N 1
ATOM 980 C CA . THR A 1 127 ? -13.104 1.136 6.344 1.00 84.88 127 THR A CA 1
ATOM 981 C C . THR A 1 127 ? -12.971 2.465 7.090 1.00 84.88 127 THR A C 1
ATOM 983 O O . THR A 1 127 ? -13.692 2.696 8.055 1.00 84.88 127 THR A O 1
ATOM 986 N N . VAL A 1 128 ? -12.132 3.381 6.595 1.00 86.06 128 VAL A N 1
ATOM 987 C CA . VAL A 1 128 ? -12.006 4.752 7.118 1.00 86.06 128 VAL A CA 1
ATOM 988 C C . VAL A 1 128 ? -13.351 5.475 7.085 1.00 86.06 128 VAL A C 1
ATOM 990 O O . VAL A 1 128 ? -13.750 6.086 8.071 1.00 86.06 128 VAL A O 1
ATOM 993 N N . ARG A 1 129 ? -14.098 5.361 5.984 1.00 85.19 129 ARG A N 1
ATOM 994 C CA . ARG A 1 129 ? -15.436 5.948 5.867 1.00 85.19 129 ARG A CA 1
ATOM 995 C C . ARG A 1 129 ? -16.379 5.422 6.949 1.00 85.19 129 ARG A C 1
ATOM 997 O O . ARG A 1 129 ? -17.087 6.205 7.569 1.00 85.19 129 ARG A O 1
ATOM 1004 N N . ALA A 1 130 ? -16.390 4.114 7.181 1.00 83.38 130 ALA A N 1
ATOM 1005 C CA . ALA A 1 130 ? -17.230 3.509 8.210 1.00 83.38 130 ALA A CA 1
ATOM 1006 C C . ALA A 1 130 ? -16.809 3.920 9.637 1.00 83.38 130 ALA A C 1
ATOM 1008 O O . ALA A 1 130 ? -17.671 4.117 10.493 1.00 83.38 130 ALA A O 1
ATOM 1009 N N . LEU A 1 131 ? -15.511 4.149 9.869 1.00 82.44 131 LEU A N 1
ATOM 1010 C CA . LEU A 1 131 ? -15.001 4.724 11.116 1.00 82.44 131 LEU A CA 1
ATOM 1011 C C . LEU A 1 131 ? -15.456 6.181 11.306 1.00 82.44 131 LEU A C 1
ATOM 1013 O O . LEU A 1 131 ? -15.912 6.538 12.387 1.00 82.44 131 LEU A O 1
ATOM 1017 N N . ILE A 1 132 ? -15.422 7.007 10.254 1.00 82.69 132 ILE A N 1
ATOM 1018 C CA . ILE A 1 132 ? -15.928 8.394 10.286 1.00 82.69 132 ILE A CA 1
ATOM 1019 C C . ILE A 1 132 ? -17.430 8.426 10.611 1.00 82.69 132 ILE A C 1
ATOM 1021 O O . ILE A 1 132 ? -17.883 9.259 11.396 1.00 82.69 132 ILE A O 1
ATOM 1025 N N . PHE A 1 133 ? -18.208 7.491 10.061 1.00 83.38 133 PHE A N 1
ATOM 1026 C CA . PHE A 1 133 ? -19.632 7.345 10.383 1.00 83.38 133 PHE A CA 1
ATOM 1027 C C . PHE A 1 133 ? -19.900 6.674 11.742 1.00 83.38 133 PHE A C 1
ATOM 1029 O O . PHE A 1 133 ? -21.055 6.379 12.039 1.00 83.38 133 PHE A O 1
ATOM 1036 N N . HIS A 1 134 ? -18.870 6.439 12.566 1.00 72.50 134 HIS A N 1
ATOM 1037 C CA . HIS A 1 134 ? -18.972 5.805 13.889 1.00 72.50 134 HIS A CA 1
ATOM 1038 C C . HIS A 1 134 ? -19.689 4.440 13.864 1.00 72.50 134 HIS A C 1
ATOM 1040 O O . HIS A 1 134 ? -20.275 4.011 14.858 1.00 72.50 134 HIS A O 1
ATOM 1046 N N . GLN A 1 135 ? -19.638 3.746 12.722 1.00 67.81 135 GLN A N 1
ATOM 1047 C CA . GLN A 1 135 ? -20.197 2.401 12.551 1.00 67.81 135 GLN A CA 1
ATOM 1048 C C . GLN A 1 135 ? -19.255 1.321 13.104 1.00 67.81 135 GLN A C 1
ATOM 1050 O O . GLN A 1 135 ? -19.662 0.178 13.278 1.00 67.81 135 GLN A O 1
ATOM 1055 N N . ILE A 1 136 ? -17.993 1.678 13.358 1.00 63.97 136 ILE A N 1
ATOM 1056 C CA . ILE A 1 136 ? -16.915 0.792 13.805 1.00 63.97 136 ILE A CA 1
ATOM 1057 C C . ILE A 1 136 ? -16.129 1.525 14.899 1.00 63.97 136 ILE A C 1
ATOM 1059 O O . ILE A 1 136 ? -15.953 2.739 14.811 1.00 63.97 136 ILE A O 1
ATOM 1063 N N . GLY A 1 137 ? -15.636 0.803 15.908 1.00 58.75 137 GLY A N 1
ATOM 1064 C CA . GLY A 1 137 ? -14.775 1.364 16.957 1.00 58.75 137 GLY A CA 1
ATOM 1065 C C . GLY A 1 137 ? -15.496 1.802 18.235 1.00 58.75 137 GLY A C 1
ATOM 1066 O O . GLY A 1 137 ? -14.845 2.338 19.128 1.00 58.75 137 GLY A O 1
ATOM 1067 N N . LYS A 1 138 ? -16.804 1.545 18.365 1.00 57.38 138 LYS A N 1
ATOM 1068 C CA . LYS A 1 138 ? -17.477 1.641 19.666 1.00 57.38 138 LYS A CA 1
ATOM 1069 C C . LYS A 1 138 ? -16.956 0.529 20.579 1.00 57.38 138 LYS A C 1
ATOM 1071 O O . LYS A 1 138 ? -16.972 -0.640 20.199 1.00 57.38 138 LYS A O 1
ATOM 1076 N N . H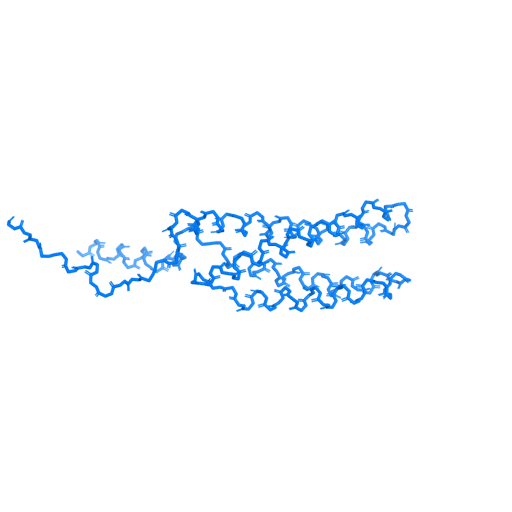IS A 1 139 ? -16.468 0.899 21.758 1.00 53.31 139 HIS A N 1
ATOM 1077 C CA . HIS A 1 139 ? -16.406 -0.037 22.872 1.00 53.31 139 HIS A CA 1
ATOM 1078 C C . HIS A 1 139 ? -17.849 -0.255 23.330 1.00 53.31 139 HIS A C 1
ATOM 1080 O O . HIS A 1 139 ? -18.557 0.726 23.532 1.00 53.31 139 HIS A O 1
ATOM 1086 N N . GLU A 1 140 ? -18.292 -1.506 23.455 1.00 49.72 140 GLU A N 1
ATOM 1087 C CA . GLU A 1 140 ? -19.495 -1.804 24.234 1.00 49.72 140 GLU A CA 1
ATOM 1088 C C . GLU A 1 140 ? -19.213 -1.306 25.660 1.00 49.72 140 GLU A C 1
ATOM 1090 O O . GLU A 1 140 ? -18.420 -1.901 26.394 1.00 49.72 140 GLU A O 1
ATOM 1095 N N . GLU A 1 141 ? -19.753 -0.143 26.026 1.00 51.41 141 GLU A N 1
ATOM 1096 C CA . GLU A 1 141 ? -19.720 0.309 27.411 1.00 51.41 141 GLU A CA 1
ATOM 1097 C C . GLU A 1 141 ? -20.661 -0.603 28.202 1.00 51.41 141 GLU A C 1
ATOM 1099 O O . GLU A 1 141 ? -21.822 -0.797 27.835 1.00 51.41 141 GLU A O 1
ATOM 1104 N N . ALA A 1 142 ? -20.144 -1.205 29.276 1.00 50.66 142 ALA A N 1
ATOM 1105 C CA . ALA A 1 142 ? -20.919 -2.032 30.193 1.00 50.66 142 ALA A CA 1
ATOM 1106 C C . ALA A 1 142 ? -22.040 -1.179 30.820 1.00 50.66 142 ALA A C 1
ATOM 1108 O O . ALA A 1 142 ? -21.811 -0.462 31.791 1.00 50.66 142 ALA A O 1
ATOM 1109 N N . GLY A 1 143 ? -23.223 -1.215 30.202 1.00 56.41 143 GLY A N 1
ATOM 1110 C CA . GLY A 1 143 ? -24.383 -0.393 30.556 1.00 56.41 143 GLY A CA 1
ATOM 1111 C C . GLY A 1 143 ? -25.377 -0.152 29.410 1.00 56.41 143 GLY A C 1
ATOM 1112 O O . GLY A 1 143 ? -26.509 0.230 29.685 1.00 56.41 143 GLY A O 1
ATOM 1113 N N . GLU A 1 144 ? -25.023 -0.420 28.144 1.00 54.59 144 GLU A N 1
ATOM 1114 C CA . GLU A 1 144 ? -25.928 -0.203 26.987 1.00 54.59 144 GLU A CA 1
ATOM 1115 C C . GLU A 1 144 ? -27.149 -1.158 26.956 1.00 54.59 144 GLU A C 1
ATOM 1117 O O . GLU A 1 144 ? -28.103 -0.924 26.221 1.00 54.59 144 GLU A O 1
ATOM 1122 N N . PHE A 1 145 ? -27.167 -2.199 27.800 1.00 60.94 145 PHE A N 1
ATOM 1123 C CA . PHE A 1 145 ? -28.303 -3.122 27.959 1.00 60.94 145 PHE A CA 1
ATOM 1124 C C . PHE A 1 145 ? -29.108 -2.916 29.254 1.00 60.94 145 PHE A C 1
ATOM 1126 O O . PHE A 1 145 ? -30.118 -3.591 29.444 1.00 60.94 145 PHE A O 1
ATOM 1133 N N . ASP A 1 146 ? -28.703 -1.980 30.118 1.00 55.50 146 ASP A N 1
ATOM 1134 C CA . ASP A 1 146 ? -29.405 -1.650 31.364 1.00 55.50 146 ASP A CA 1
ATOM 1135 C C . ASP A 1 146 ? -30.311 -0.421 31.177 1.00 55.50 146 ASP A C 1
ATOM 1137 O O . ASP A 1 146 ? -30.322 0.495 31.999 1.00 55.50 146 ASP A O 1
ATOM 1141 N N . GLU A 1 147 ? -31.101 -0.373 30.098 1.00 60.34 147 GLU A N 1
ATOM 1142 C CA . GLU A 1 147 ? -32.273 0.504 30.093 1.00 60.34 147 GLU A CA 1
ATOM 1143 C C . GLU A 1 147 ? -33.319 -0.114 31.034 1.00 60.34 147 GLU A C 1
ATOM 1145 O O . GLU A 1 147 ? -33.865 -1.184 30.735 1.00 60.34 147 GLU A O 1
ATOM 1150 N N . PRO A 1 148 ? -33.651 0.520 32.177 1.00 53.16 148 PRO A N 1
ATOM 1151 C CA . PRO A 1 148 ? -34.813 0.103 32.935 1.00 53.16 148 PRO A CA 1
ATOM 1152 C C . PRO A 1 148 ? -36.005 0.377 32.027 1.00 53.16 148 PRO A C 1
ATOM 1154 O O . PRO A 1 148 ? -36.257 1.534 31.685 1.00 53.16 148 PRO A O 1
ATOM 1157 N N . GLN A 1 149 ? -36.728 -0.671 31.631 1.00 55.38 149 GLN A N 1
ATOM 1158 C CA . GLN A 1 149 ? -38.033 -0.533 30.994 1.00 55.38 149 GLN A CA 1
ATOM 1159 C C . GLN A 1 149 ? -38.914 0.303 31.929 1.00 55.38 149 GLN A C 1
ATOM 1161 O O . GLN A 1 149 ? -39.455 -0.178 32.926 1.00 55.38 149 GLN A O 1
ATOM 1166 N N . ALA A 1 150 ? -38.968 1.603 31.658 1.00 55.62 150 ALA A N 1
ATOM 1167 C CA . ALA A 1 150 ? -39.744 2.544 32.423 1.00 55.62 150 ALA A CA 1
ATOM 1168 C C . ALA A 1 150 ? -41.196 2.455 31.949 1.00 55.62 150 ALA A C 1
ATOM 1170 O O . ALA A 1 150 ? -41.559 3.072 30.950 1.00 55.62 150 ALA A O 1
ATOM 1171 N N . ARG A 1 151 ? -41.983 1.771 32.790 1.00 43.81 151 ARG A N 1
ATOM 1172 C CA . ARG A 1 151 ? -43.453 1.726 32.899 1.00 43.81 151 ARG A CA 1
ATOM 1173 C C . ARG A 1 151 ? -44.198 0.712 32.044 1.00 43.81 151 ARG A C 1
ATOM 1175 O O . ARG A 1 151 ? -44.223 0.856 30.807 1.00 43.81 151 ARG A O 1
#

Foldseek 3Di:
DVVVVVVVVCVVVDPPDLPQQPLLVLLVLLQVLLVLLVVCLVQCPPCNVVCVVVSVVLNVQSNVLSVVRDLQCLVSLVVQLVSLVVLLVVLVCCLVVCVVPHDPSNSVSSVVSSVSSVVSNVSSVSSNVCVVVVSTNDDPDPCPPPPDPDD

Nearest PDB structures (foldseek):
  6z0c-assembly1_A  TM=3.817E-01  e=5.010E+00  Escherichia coli
  4tx5-assembly1_B  TM=3.090E-01  e=4.321E+00  Homo sapiens
  6jx6-assembly1_C  TM=2.766E-01  e=5.809E+00  Homo sapiens